Protein AF-A0A3C0MD23-F1 (afdb_monomer)

pLDDT: mean 93.16, std 5.14, range [64.25, 98.5]

Foldseek 3Di:
DDCQLVVVVVVDDQQFFAFAQLCLAAPPEEADDQPDDCPPGHLHRVPCQLQVQDPQNDDRVVPDDSSDPRPCSSQVSVQVVCVVNVHDGPSGDRGGPVQSVCVNVVHHRDRDPDDPVVVVVVVVVVVVVVVVVVVVD

Sequence (137 aa):
MCPWPRIQAALIDEQTLQVTYRLDRGEPRGPHKKGQPWDGRGHCIDCNQCVAACPMGIDIRDGSQLECINCALCIDACDDVMTKVGLPKGLIAYDHDLNIARRKAGQKPQVQFIRTRTVLYAGVIALVSALMLFGLG

Structure (mmCIF, N/CA/C/O backbone):
data_AF-A0A3C0MD23-F1
#
_entry.id   AF-A0A3C0MD23-F1
#
loop_
_atom_site.group_PDB
_atom_site.id
_atom_site.type_symbol
_atom_site.label_atom_id
_atom_site.label_alt_id
_atom_site.label_comp_id
_atom_site.label_asym_id
_atom_site.label_entity_id
_atom_site.label_seq_id
_atom_site.pdbx_PDB_ins_code
_atom_site.Cartn_x
_atom_site.Cartn_y
_atom_site.Cartn_z
_atom_site.occupancy
_atom_site.B_iso_or_equiv
_atom_site.auth_seq_id
_atom_site.auth_comp_id
_atom_site.auth_asym_id
_atom_site.auth_atom_id
_atom_site.pdbx_PDB_model_num
ATOM 1 N N . MET A 1 1 ? -11.039 -13.092 -21.304 1.00 64.25 1 MET A N 1
ATOM 2 C CA . MET A 1 1 ? -10.174 -12.785 -20.142 1.00 64.25 1 MET A CA 1
ATOM 3 C C . MET A 1 1 ? -9.237 -11.656 -20.544 1.00 64.25 1 MET A C 1
ATOM 5 O O . MET A 1 1 ? -8.547 -11.811 -21.543 1.00 64.25 1 MET A O 1
ATOM 9 N N . CYS A 1 2 ? -9.269 -10.515 -19.850 1.00 78.69 2 CYS A N 1
ATOM 10 C CA . CYS A 1 2 ? -8.353 -9.402 -20.122 1.00 78.69 2 CYS A CA 1
ATOM 11 C C . CYS A 1 2 ? -6.906 -9.848 -19.817 1.00 78.69 2 CYS A C 1
ATOM 13 O O . CYS A 1 2 ? -6.692 -10.433 -18.756 1.00 78.69 2 CYS A O 1
ATOM 15 N N . PRO A 1 3 ? -5.919 -9.627 -20.705 1.00 86.75 3 PRO A N 1
ATOM 16 C CA . PRO A 1 3 ? -4.534 -10.047 -20.465 1.00 86.75 3 PRO A CA 1
ATOM 17 C C . PRO A 1 3 ? -3.801 -9.149 -19.457 1.00 86.75 3 PRO A C 1
ATOM 19 O O . PRO A 1 3 ? -2.756 -9.544 -18.941 1.00 86.75 3 PRO A O 1
ATOM 22 N N . TRP A 1 4 ? -4.353 -7.966 -19.163 1.00 85.56 4 TRP A N 1
ATOM 23 C CA . TRP A 1 4 ? -3.727 -6.934 -18.339 1.00 85.56 4 TRP A CA 1
ATOM 24 C C . TRP A 1 4 ? -3.211 -7.424 -16.975 1.00 85.56 4 TRP A C 1
ATOM 26 O O . TRP A 1 4 ? -2.030 -7.205 -16.711 1.00 85.56 4 TRP A O 1
ATOM 36 N N . PRO A 1 5 ? -3.992 -8.162 -16.155 1.00 84.94 5 PRO A N 1
ATOM 37 C CA . PRO A 1 5 ? -3.527 -8.657 -14.855 1.00 84.94 5 PRO A CA 1
ATOM 38 C C . PRO A 1 5 ? -2.216 -9.452 -14.924 1.00 84.94 5 PRO A C 1
ATOM 40 O O . PRO A 1 5 ? -1.356 -9.339 -14.055 1.00 84.94 5 PRO A O 1
ATOM 43 N N . ARG A 1 6 ? -2.026 -10.234 -15.994 1.00 88.56 6 ARG A N 1
ATOM 44 C CA . ARG A 1 6 ? -0.820 -11.053 -16.186 1.00 88.56 6 ARG A CA 1
ATOM 45 C C . ARG A 1 6 ? 0.382 -10.220 -16.607 1.00 88.56 6 ARG A C 1
ATOM 47 O O . ARG A 1 6 ? 1.487 -10.467 -16.140 1.00 88.56 6 ARG A O 1
ATOM 54 N N . ILE A 1 7 ? 0.164 -9.241 -17.482 1.00 88.50 7 ILE A N 1
ATOM 55 C CA . ILE A 1 7 ? 1.219 -8.313 -17.904 1.00 88.50 7 ILE A CA 1
ATOM 56 C C . ILE A 1 7 ? 1.670 -7.486 -16.700 1.00 88.50 7 ILE A C 1
ATOM 58 O O . ILE A 1 7 ? 2.865 -7.381 -16.446 1.00 88.50 7 ILE A O 1
ATOM 62 N N . GLN A 1 8 ? 0.722 -6.969 -15.918 1.00 86.19 8 GLN A N 1
ATOM 63 C CA . GLN A 1 8 ? 1.014 -6.239 -14.692 1.00 86.19 8 GLN A CA 1
ATOM 64 C C . GLN A 1 8 ? 1.825 -7.098 -13.713 1.00 86.19 8 GLN A C 1
ATOM 66 O O . GLN A 1 8 ? 2.864 -6.644 -13.243 1.00 86.19 8 GLN A O 1
ATOM 71 N N . ALA A 1 9 ? 1.419 -8.349 -13.475 1.00 86.38 9 ALA A N 1
ATOM 72 C CA . ALA A 1 9 ? 2.152 -9.278 -12.615 1.00 86.38 9 ALA A CA 1
ATOM 73 C C . ALA A 1 9 ? 3.598 -9.539 -13.078 1.00 86.38 9 ALA A C 1
ATOM 75 O O . ALA A 1 9 ? 4.485 -9.707 -12.249 1.00 86.38 9 ALA A O 1
ATOM 76 N N . ALA A 1 10 ? 3.858 -9.535 -14.388 1.00 88.50 10 ALA A N 1
ATOM 77 C CA . ALA A 1 10 ? 5.208 -9.706 -14.930 1.00 88.50 10 ALA A CA 1
ATOM 78 C C . ALA A 1 10 ? 6.100 -8.456 -14.770 1.00 88.50 10 ALA A C 1
ATOM 80 O O . ALA A 1 10 ? 7.329 -8.569 -14.793 1.00 88.50 10 ALA A O 1
ATOM 81 N N . LEU A 1 11 ? 5.497 -7.270 -14.632 1.00 86.25 11 LEU A N 1
ATOM 82 C CA . LEU A 1 11 ? 6.199 -5.988 -14.492 1.00 86.25 11 LEU A CA 1
ATOM 83 C C . LEU A 1 11 ? 6.471 -5.600 -13.032 1.00 86.25 11 LEU A C 1
ATOM 85 O O . LEU A 1 11 ? 7.327 -4.751 -12.779 1.00 86.25 11 LEU A O 1
ATOM 89 N N . ILE A 1 12 ? 5.758 -6.198 -12.078 1.00 87.12 12 ILE A N 1
ATOM 90 C CA . ILE A 1 12 ? 5.938 -5.955 -10.645 1.00 87.12 12 ILE A CA 1
ATOM 91 C C . ILE A 1 12 ? 6.921 -6.954 -10.023 1.00 87.12 12 ILE A C 1
ATOM 93 O O . ILE A 1 12 ? 7.047 -8.095 -10.461 1.00 87.12 12 ILE A O 1
ATOM 97 N N . ASP A 1 13 ? 7.623 -6.520 -8.979 1.00 86.50 13 ASP A N 1
ATOM 98 C CA . ASP A 1 13 ? 8.427 -7.380 -8.113 1.00 86.50 13 ASP A CA 1
ATOM 99 C C . ASP A 1 13 ? 8.139 -7.082 -6.631 1.00 86.50 13 ASP A C 1
ATOM 101 O O . ASP A 1 13 ? 7.373 -6.174 -6.305 1.00 86.50 13 ASP A O 1
ATOM 105 N N . GLU A 1 14 ? 8.755 -7.846 -5.726 1.00 85.06 14 GLU A N 1
ATOM 106 C CA . GLU A 1 14 ? 8.564 -7.764 -4.263 1.00 85.06 14 GLU A CA 1
ATOM 107 C C . GLU A 1 14 ? 8.984 -6.418 -3.638 1.00 85.06 14 GLU A C 1
ATOM 109 O O . GLU A 1 14 ? 8.753 -6.163 -2.453 1.00 85.06 14 GLU A O 1
ATOM 114 N N . GLN A 1 15 ? 9.653 -5.568 -4.416 1.00 86.88 15 GLN A N 1
ATOM 115 C CA . GLN A 1 15 ? 10.120 -4.241 -4.028 1.00 86.88 15 GLN A CA 1
ATOM 116 C C . GLN A 1 15 ? 9.366 -3.128 -4.774 1.00 86.88 15 GLN A C 1
ATOM 118 O O . GLN A 1 15 ? 9.581 -1.945 -4.494 1.00 86.88 15 GLN A O 1
ATOM 123 N N . THR A 1 16 ? 8.508 -3.464 -5.741 1.00 89.75 16 THR A N 1
ATOM 124 C CA . THR A 1 16 ? 7.631 -2.499 -6.403 1.00 89.75 16 THR A CA 1
ATOM 125 C C . THR A 1 16 ? 6.596 -2.004 -5.404 1.00 89.75 16 THR A C 1
ATOM 127 O O . THR A 1 16 ? 5.862 -2.798 -4.824 1.00 89.75 16 THR A O 1
ATOM 130 N N . LEU A 1 17 ? 6.515 -0.683 -5.231 1.00 92.25 17 LEU A N 1
ATOM 131 C CA . LEU A 1 17 ? 5.474 -0.062 -4.418 1.00 92.25 17 LEU A CA 1
ATOM 132 C C . LEU A 1 17 ? 4.109 -0.309 -5.063 1.00 92.25 17 LEU A C 1
ATOM 134 O O . LEU A 1 17 ? 3.848 0.146 -6.176 1.00 92.25 17 LEU A O 1
ATOM 138 N N . GLN A 1 18 ? 3.250 -1.021 -4.348 1.00 93.69 18 GLN A N 1
ATOM 139 C CA . GLN A 1 18 ? 1.888 -1.351 -4.743 1.00 93.69 18 GLN A CA 1
ATOM 140 C C . GLN A 1 18 ? 0.927 -0.897 -3.651 1.00 93.69 18 GLN A C 1
ATOM 142 O O . GLN A 1 18 ? 1.305 -0.736 -2.487 1.00 93.69 18 GLN A O 1
ATOM 147 N N . VAL A 1 19 ? -0.333 -0.687 -4.015 1.00 96.25 19 VAL A N 1
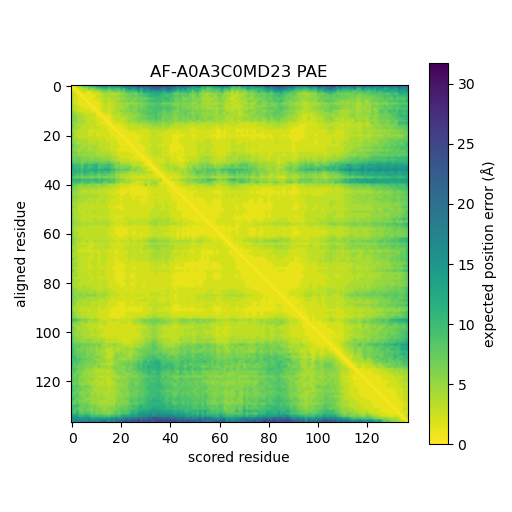ATOM 148 C CA . VAL A 1 19 ? -1.382 -0.425 -3.031 1.00 96.25 19 VAL A CA 1
ATOM 149 C C . VAL A 1 19 ? -1.512 -1.659 -2.143 1.00 96.25 19 VAL A C 1
ATOM 151 O O . VAL A 1 19 ? -1.888 -2.726 -2.615 1.00 96.25 19 VAL A O 1
ATOM 154 N N . THR A 1 20 ? -1.174 -1.510 -0.865 1.00 95.88 20 THR A N 1
ATOM 155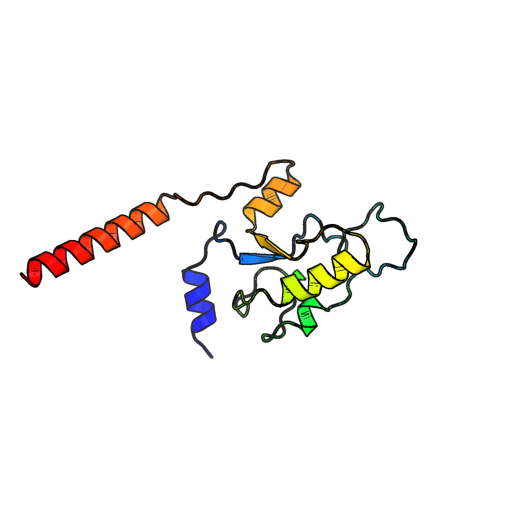 C CA . THR A 1 20 ? -0.960 -2.635 0.047 1.00 95.88 20 THR A CA 1
ATOM 156 C C . THR A 1 20 ? -1.612 -2.369 1.399 1.00 95.88 20 THR A C 1
ATOM 158 O O . THR A 1 20 ? -1.425 -1.308 2.001 1.00 95.88 20 THR A O 1
ATOM 161 N N . TYR A 1 21 ? -2.357 -3.350 1.911 1.00 97.19 21 TYR A N 1
ATOM 162 C CA . TYR A 1 21 ? -2.848 -3.350 3.287 1.00 97.19 21 TYR A CA 1
ATOM 163 C C . TYR A 1 21 ? -1.734 -3.753 4.262 1.00 97.19 21 TYR A C 1
ATOM 165 O O . TYR A 1 21 ? -1.108 -4.805 4.136 1.00 97.19 21 TYR A O 1
ATOM 173 N N . ARG A 1 22 ? -1.480 -2.917 5.271 1.00 96.62 22 ARG A N 1
ATOM 174 C CA . ARG A 1 22 ? -0.411 -3.131 6.254 1.00 96.62 22 ARG A CA 1
ATOM 175 C C . ARG A 1 22 ? -0.844 -4.139 7.312 1.00 96.62 22 ARG A C 1
ATOM 177 O O . ARG A 1 22 ? -1.274 -3.762 8.403 1.00 96.62 22 ARG A O 1
ATOM 184 N N . LEU A 1 23 ? -0.677 -5.419 6.993 1.00 95.50 23 LEU A N 1
ATOM 185 C CA . LEU A 1 23 ? -0.982 -6.552 7.875 1.00 95.50 23 LEU A CA 1
ATOM 186 C C . LEU A 1 23 ? -0.295 -6.453 9.246 1.00 95.50 23 LEU A C 1
ATOM 188 O O . LEU A 1 23 ? -0.840 -6.907 10.242 1.00 95.50 23 LEU A O 1
ATOM 192 N N . ASP A 1 24 ? 0.889 -5.845 9.319 1.00 94.75 24 ASP A N 1
ATOM 193 C CA . ASP A 1 24 ? 1.631 -5.647 10.570 1.00 94.75 24 ASP A CA 1
ATOM 194 C C . ASP A 1 24 ? 1.005 -4.614 11.522 1.00 94.75 24 ASP A C 1
ATOM 196 O O . ASP A 1 24 ? 1.361 -4.575 12.694 1.00 94.75 24 ASP A O 1
ATOM 200 N N . ARG A 1 25 ? 0.080 -3.783 11.026 1.00 95.44 25 ARG A N 1
ATOM 201 C CA . ARG A 1 25 ? -0.638 -2.763 11.806 1.00 95.44 25 ARG A CA 1
ATOM 202 C C . ARG A 1 25 ? -2.136 -3.040 11.903 1.00 95.44 25 ARG A C 1
ATOM 204 O O . ARG A 1 25 ? -2.782 -2.645 12.869 1.00 95.44 25 ARG A O 1
ATOM 211 N N . GLY A 1 26 ? -2.710 -3.635 10.864 1.00 96.25 26 GLY A N 1
ATOM 212 C CA . GLY A 1 26 ? -4.147 -3.838 10.741 1.00 96.25 26 GLY A CA 1
ATOM 213 C C . GLY A 1 26 ? -4.682 -5.053 11.484 1.00 96.25 26 GLY A C 1
ATOM 214 O O . GLY A 1 26 ? -5.852 -5.033 11.857 1.00 96.25 26 GLY A O 1
ATOM 215 N N . GLU A 1 27 ? -3.843 -6.058 11.742 1.00 96.19 27 GLU A N 1
ATOM 216 C CA . GLU A 1 27 ? -4.258 -7.342 12.314 1.00 96.19 27 GLU A CA 1
ATOM 217 C C . GLU A 1 27 ? -3.850 -7.510 13.795 1.00 96.19 27 GLU A C 1
ATOM 219 O O . GLU A 1 27 ? -2.807 -6.989 14.194 1.00 96.19 27 GLU A O 1
ATOM 224 N N . PRO A 1 28 ? -4.636 -8.240 14.617 1.00 95.94 28 PRO A N 1
ATOM 225 C CA . PRO A 1 28 ? -5.921 -8.856 14.272 1.00 95.94 28 PRO A CA 1
ATOM 226 C C . PRO A 1 28 ? -7.027 -7.801 14.126 1.00 95.94 28 PRO A C 1
ATOM 228 O O . PRO A 1 28 ? -7.216 -6.955 15.008 1.00 95.94 28 PRO A O 1
ATOM 231 N N . ARG A 1 29 ? -7.740 -7.837 12.997 1.00 96.00 29 ARG A N 1
ATOM 232 C CA . ARG A 1 29 ? -8.839 -6.911 12.703 1.00 96.00 29 ARG A CA 1
ATOM 233 C C . ARG A 1 29 ? -10.130 -7.316 13.408 1.00 96.00 29 ARG A C 1
ATOM 235 O O . ARG A 1 29 ? -10.339 -8.479 13.740 1.00 96.00 29 ARG A O 1
ATOM 242 N N . GLY A 1 30 ? -11.030 -6.356 13.598 1.00 94.88 30 GLY A N 1
ATOM 243 C CA . GLY A 1 30 ? -12.375 -6.645 14.095 1.00 94.88 30 GLY A CA 1
ATOM 244 C C . GLY A 1 30 ? -13.200 -5.393 14.374 1.00 94.88 30 GLY A C 1
ATOM 245 O O . GLY A 1 30 ? -12.674 -4.286 14.294 1.00 94.88 30 GLY A O 1
ATOM 246 N N . PRO A 1 31 ? -14.478 -5.519 14.758 1.00 93.44 31 PRO A N 1
ATOM 247 C CA . PRO A 1 31 ? -15.326 -4.369 15.056 1.00 93.44 31 PRO A CA 1
ATOM 248 C C . PRO A 1 31 ? -14.737 -3.486 16.164 1.00 93.44 31 PRO A C 1
ATOM 250 O O . PRO A 1 31 ? -14.145 -3.982 17.125 1.00 93.44 31 PRO A O 1
ATOM 253 N N . HIS A 1 32 ? -14.896 -2.169 16.051 1.00 91.75 32 HIS A N 1
ATOM 254 C CA . HIS A 1 32 ? -14.475 -1.211 17.074 1.00 91.75 32 HIS A CA 1
ATOM 255 C C . HIS A 1 32 ? -15.633 -0.283 17.428 1.00 91.75 32 HIS A C 1
ATOM 257 O O . HIS A 1 32 ? -16.282 0.278 16.544 1.00 91.75 32 HIS A O 1
ATOM 263 N N . LYS A 1 33 ? -15.887 -0.113 18.727 1.00 89.31 33 LYS A N 1
ATOM 264 C CA . LYS A 1 33 ? -16.859 0.862 19.234 1.00 89.31 33 LYS A CA 1
ATOM 265 C C . LYS A 1 33 ? -16.126 2.038 19.860 1.00 89.31 33 LYS A C 1
ATOM 267 O O . LYS A 1 33 ? -15.124 1.855 20.544 1.00 89.31 33 LYS A O 1
ATOM 272 N N . LYS A 1 34 ? -16.678 3.239 19.676 1.00 88.25 34 LYS A N 1
ATOM 273 C CA . LYS A 1 34 ? -16.150 4.468 20.276 1.00 88.25 34 LYS A CA 1
ATOM 274 C C . LYS A 1 34 ? -15.968 4.284 21.789 1.00 88.25 34 LYS A C 1
ATOM 276 O O . LYS A 1 34 ? -16.910 3.897 22.475 1.00 88.25 34 LYS A O 1
ATOM 281 N N . GLY A 1 35 ? -14.764 4.567 22.283 1.00 85.69 35 GLY A N 1
ATOM 282 C CA . GLY A 1 35 ? -14.400 4.432 23.697 1.00 85.69 35 GLY A CA 1
ATOM 283 C C . GLY A 1 35 ? -13.781 3.085 24.084 1.00 85.69 35 GLY A C 1
ATOM 284 O O . GLY A 1 35 ? -13.326 2.951 25.215 1.00 85.69 35 GLY A O 1
ATOM 285 N N . GLN A 1 36 ? -13.722 2.102 23.180 1.00 89.00 36 GLN A N 1
ATOM 286 C CA . GLN A 1 36 ? -12.935 0.890 23.423 1.00 89.00 36 GLN A CA 1
ATOM 287 C C . GLN A 1 36 ? -11.431 1.185 23.296 1.00 89.00 36 GLN A C 1
ATOM 289 O O . GLN A 1 36 ? -11.043 1.958 22.418 1.00 89.00 36 GLN A O 1
ATOM 294 N N . PRO A 1 37 ? -10.574 0.571 24.130 1.00 90.44 37 PRO A N 1
ATOM 295 C CA . PRO A 1 37 ? -9.128 0.669 23.971 1.00 90.44 37 PRO A CA 1
ATOM 296 C C . PRO A 1 37 ? -8.648 -0.079 22.714 1.00 90.44 37 PRO A C 1
ATOM 298 O O . PRO A 1 37 ? -9.336 -0.957 22.184 1.00 90.44 37 PRO A O 1
ATOM 301 N N . TRP A 1 38 ? -7.447 0.269 22.248 1.00 92.06 38 TRP A N 1
ATOM 302 C CA . TRP A 1 38 ? -6.770 -0.380 21.115 1.00 92.06 38 TRP A CA 1
ATOM 303 C C . TRP A 1 38 ? -5.814 -1.504 21.544 1.00 92.06 38 TRP A C 1
ATOM 305 O O . TRP A 1 38 ? -5.084 -2.045 20.717 1.00 92.06 38 TRP A O 1
ATOM 315 N N . ASP A 1 39 ? -5.826 -1.877 22.822 1.00 90.88 39 ASP A N 1
ATOM 316 C CA . ASP A 1 39 ? -4.919 -2.882 23.368 1.00 90.88 39 ASP A CA 1
ATOM 317 C C . ASP A 1 39 ? -5.216 -4.279 22.806 1.00 90.88 39 ASP A C 1
ATOM 319 O O . ASP A 1 39 ? -6.365 -4.725 22.760 1.00 90.88 39 ASP A O 1
ATOM 323 N N . GLY A 1 40 ? -4.163 -4.977 22.372 1.00 89.31 40 GLY A N 1
ATOM 324 C CA . GLY A 1 40 ? -4.251 -6.359 21.889 1.00 89.31 40 GLY A CA 1
ATOM 325 C C . GLY A 1 40 ? -4.951 -6.541 20.537 1.00 89.31 40 GLY A C 1
ATOM 326 O O . GLY A 1 40 ? -5.327 -7.663 20.203 1.00 89.31 40 GLY A O 1
ATOM 327 N N . ARG A 1 41 ? -5.135 -5.470 19.753 1.00 94.00 41 ARG A N 1
ATOM 328 C CA . ARG A 1 41 ? -5.811 -5.518 18.448 1.00 94.00 41 ARG A CA 1
ATOM 329 C C . ARG A 1 41 ? -5.129 -4.660 17.391 1.00 94.00 41 ARG A C 1
ATOM 331 O O . ARG A 1 41 ? -4.425 -3.704 17.701 1.00 94.00 41 ARG A O 1
ATOM 338 N N . GLY A 1 42 ? -5.395 -4.983 16.131 1.00 95.88 42 GLY A N 1
ATOM 339 C CA . GLY A 1 42 ? -4.972 -4.172 15.002 1.00 95.88 42 GLY A CA 1
ATOM 340 C C . GLY A 1 42 ? -5.867 -2.951 14.780 1.00 95.88 42 GLY A C 1
ATOM 341 O O . GLY A 1 42 ? -6.969 -2.824 15.324 1.00 95.88 42 GLY A O 1
ATOM 342 N N . HIS A 1 43 ? -5.384 -2.040 13.939 1.00 97.06 43 HIS A N 1
ATOM 343 C CA . HIS A 1 43 ? -6.054 -0.779 13.609 1.00 97.06 43 HIS A CA 1
ATOM 344 C C . HIS A 1 43 ? -7.232 -0.942 12.634 1.00 97.06 43 HIS A C 1
ATOM 346 O O . HIS A 1 43 ? -8.031 -0.021 12.472 1.00 97.06 43 HIS A O 1
ATOM 352 N N . CYS A 1 44 ? -7.359 -2.088 11.959 1.00 97.62 44 CYS A N 1
ATOM 353 C CA . CYS A 1 44 ? -8.468 -2.326 11.044 1.00 97.62 44 CYS A CA 1
ATOM 354 C C . CYS A 1 44 ? -9.755 -2.630 11.819 1.00 97.62 44 CYS A C 1
ATOM 356 O O . CYS A 1 44 ? -9.822 -3.581 12.601 1.00 97.62 44 CYS A O 1
ATOM 358 N N . ILE A 1 45 ? -10.796 -1.835 11.565 1.00 97.00 45 ILE A N 1
ATOM 359 C CA . ILE A 1 45 ? -12.097 -1.968 12.239 1.00 97.00 45 ILE A CA 1
ATOM 360 C C . ILE A 1 45 ? -13.101 -2.865 11.499 1.00 97.00 45 ILE A C 1
ATOM 362 O O . ILE A 1 45 ? -14.283 -2.872 11.833 1.00 97.00 45 ILE A O 1
ATOM 366 N N . ASP A 1 46 ? -12.649 -3.552 10.447 1.00 97.12 46 ASP A N 1
ATOM 367 C CA . ASP A 1 46 ? -13.450 -4.480 9.639 1.00 97.12 46 ASP A CA 1
ATOM 368 C C . ASP A 1 46 ? -14.714 -3.868 8.985 1.00 97.12 46 ASP A C 1
ATOM 370 O O . ASP A 1 46 ? -15.735 -4.516 8.796 1.00 97.12 46 ASP A O 1
ATOM 374 N N . CYS A 1 47 ? -14.656 -2.583 8.614 1.00 96.88 47 CYS A N 1
ATOM 375 C CA . CYS A 1 47 ? -15.801 -1.833 8.069 1.00 96.88 47 CYS A CA 1
ATOM 376 C C . CYS A 1 47 ? -16.094 -2.049 6.569 1.00 96.88 47 CYS A C 1
ATOM 378 O O . CYS A 1 47 ? -17.065 -1.491 6.058 1.00 96.88 47 CYS A O 1
ATOM 380 N N . ASN A 1 48 ? -15.234 -2.777 5.848 1.00 97.62 48 ASN A N 1
ATOM 381 C CA . ASN A 1 48 ? -15.335 -3.054 4.405 1.00 97.62 48 ASN A CA 1
ATOM 382 C C . ASN A 1 48 ? -15.376 -1.826 3.468 1.00 97.62 48 ASN A C 1
ATOM 384 O O . ASN A 1 48 ? -15.642 -1.983 2.279 1.00 97.62 48 ASN A O 1
ATOM 388 N N . GLN A 1 49 ? -15.066 -0.612 3.943 1.00 98.06 49 GLN A N 1
ATOM 389 C CA . GLN A 1 49 ? -15.068 0.591 3.090 1.00 98.06 49 GLN A CA 1
ATOM 390 C C . GLN A 1 49 ? -14.047 0.508 1.944 1.00 98.06 49 GLN A C 1
ATOM 392 O O . GLN A 1 49 ? -14.327 0.952 0.835 1.00 98.06 49 GLN A O 1
ATOM 397 N N . CYS A 1 50 ? -12.894 -0.123 2.181 1.00 97.88 50 CYS A N 1
ATOM 398 C CA . CYS A 1 50 ? -11.897 -0.385 1.141 1.00 97.88 50 CYS A CA 1
ATOM 399 C C . CYS A 1 50 ? -12.420 -1.301 0.023 1.00 97.88 50 CYS A C 1
ATOM 401 O O . CYS A 1 50 ? -12.075 -1.086 -1.136 1.00 97.88 50 CYS A O 1
ATOM 403 N N . VAL A 1 51 ? -13.258 -2.285 0.364 1.00 98.06 51 VAL A N 1
ATOM 404 C CA . VAL A 1 51 ? -13.880 -3.215 -0.590 1.00 98.06 51 VAL A CA 1
ATOM 405 C C . VAL A 1 51 ? -14.971 -2.498 -1.380 1.00 98.06 51 VAL A C 1
ATOM 407 O O . VAL A 1 51 ? -14.994 -2.566 -2.603 1.00 98.06 51 VAL A O 1
ATOM 410 N N . ALA A 1 52 ? -15.831 -1.743 -0.691 1.00 98.12 52 ALA A N 1
ATOM 411 C CA . ALA A 1 52 ? -16.922 -0.994 -1.313 1.00 98.12 52 ALA A CA 1
ATOM 412 C C . ALA A 1 52 ? -16.429 0.072 -2.309 1.00 98.12 52 ALA A C 1
ATOM 414 O O . ALA A 1 52 ? -17.078 0.312 -3.323 1.00 98.12 52 ALA A O 1
ATOM 415 N N . ALA A 1 53 ? -15.280 0.697 -2.037 1.00 98.12 53 ALA A N 1
ATOM 416 C CA . ALA A 1 53 ? -14.668 1.677 -2.932 1.00 98.12 53 ALA A CA 1
ATOM 417 C C . ALA A 1 53 ? -13.895 1.045 -4.106 1.00 98.12 53 ALA A C 1
ATOM 419 O O . ALA A 1 53 ? -13.479 1.759 -5.019 1.00 98.12 53 ALA A O 1
ATOM 420 N N . CYS A 1 54 ? -13.648 -0.269 -4.089 1.00 97.94 54 CYS A N 1
ATOM 421 C CA . CYS A 1 54 ? -12.831 -0.921 -5.102 1.00 97.94 54 CYS A CA 1
ATOM 422 C C . CYS A 1 54 ? -13.633 -1.159 -6.395 1.00 97.94 54 CYS A C 1
ATOM 424 O O . CYS A 1 54 ? -14.568 -1.960 -6.385 1.00 97.94 54 CYS A O 1
ATOM 426 N N . PRO A 1 55 ? -13.232 -0.583 -7.547 1.00 96.81 55 PRO A N 1
ATOM 427 C CA . PRO A 1 55 ? -13.932 -0.809 -8.815 1.00 96.81 55 PRO A CA 1
ATOM 428 C C . PRO A 1 55 ? -13.791 -2.251 -9.327 1.00 96.81 55 PRO A C 1
ATOM 430 O O . PRO A 1 55 ? -14.559 -2.683 -10.180 1.00 96.81 55 PRO A O 1
ATOM 433 N N . MET A 1 56 ? -12.812 -2.993 -8.803 1.00 95.25 56 MET A N 1
ATOM 434 C CA . MET A 1 56 ? -12.542 -4.388 -9.157 1.00 95.25 56 MET A CA 1
ATOM 435 C C . MET A 1 56 ? -13.218 -5.381 -8.203 1.00 95.25 56 MET A C 1
ATOM 437 O O . MET A 1 56 ? -13.149 -6.581 -8.441 1.00 95.25 56 MET A O 1
ATOM 441 N N . GLY A 1 57 ? -13.848 -4.900 -7.122 1.00 94.88 57 GLY A N 1
ATOM 442 C CA . GLY A 1 57 ? -14.543 -5.743 -6.145 1.00 94.88 57 GLY A CA 1
ATOM 443 C C . GLY A 1 57 ? -13.638 -6.641 -5.295 1.00 94.88 57 GLY A C 1
ATOM 444 O O . GLY A 1 57 ? -14.140 -7.583 -4.688 1.00 94.88 57 GLY A O 1
ATOM 445 N N . ILE A 1 58 ? -12.327 -6.377 -5.248 1.00 96.75 58 ILE A N 1
ATOM 446 C CA . ILE A 1 58 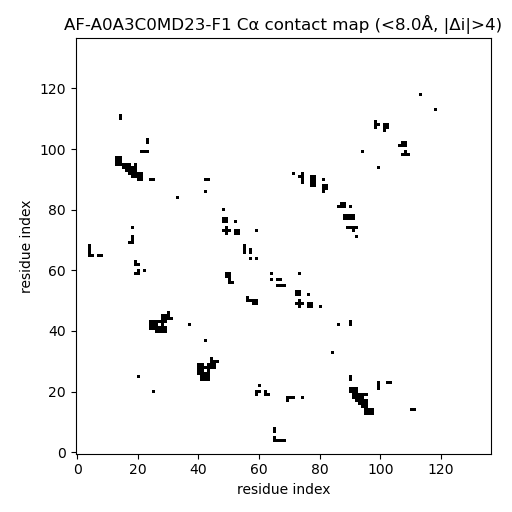? -11.388 -7.157 -4.432 1.00 96.75 58 ILE A CA 1
ATOM 447 C C . ILE A 1 58 ? -11.378 -6.714 -2.972 1.00 96.75 58 ILE A C 1
ATOM 449 O O . ILE A 1 58 ? -11.576 -5.538 -2.650 1.00 96.75 58 ILE A O 1
ATOM 453 N N . ASP A 1 59 ? -11.037 -7.650 -2.091 1.00 97.56 59 ASP A N 1
ATOM 454 C CA . ASP A 1 59 ? -10.679 -7.343 -0.715 1.00 97.56 59 ASP A CA 1
ATOM 455 C C . ASP A 1 59 ? -9.167 -7.189 -0.573 1.00 97.56 59 ASP A C 1
ATOM 457 O O . ASP A 1 59 ? -8.428 -8.160 -0.447 1.00 97.56 59 ASP A O 1
ATOM 461 N N . ILE A 1 60 ? -8.691 -5.945 -0.549 1.00 96.94 60 ILE A N 1
ATOM 462 C CA . ILE A 1 60 ? -7.261 -5.633 -0.416 1.00 96.94 60 ILE A CA 1
ATOM 463 C C . ILE A 1 60 ? -6.626 -6.160 0.884 1.00 96.94 60 ILE A C 1
ATOM 465 O O . ILE A 1 60 ? -5.401 -6.206 1.001 1.00 96.94 60 ILE A O 1
ATOM 469 N N . ARG A 1 61 ? -7.433 -6.558 1.877 1.00 96.50 61 ARG A N 1
ATOM 470 C CA . ARG A 1 61 ? -6.933 -7.143 3.125 1.00 96.50 61 ARG A CA 1
ATOM 471 C C . ARG A 1 61 ? -6.457 -8.587 2.958 1.00 96.50 61 ARG A C 1
ATOM 473 O O . ARG A 1 61 ? -5.711 -9.053 3.816 1.00 96.50 61 ARG A O 1
ATOM 480 N N . ASP A 1 62 ? -6.841 -9.254 1.871 1.00 95.94 62 ASP A N 1
ATOM 481 C CA . ASP A 1 62 ? -6.411 -10.620 1.536 1.00 95.94 62 ASP A CA 1
ATOM 482 C C . ASP A 1 62 ? -5.042 -10.651 0.831 1.00 95.94 62 ASP A C 1
ATOM 484 O O . ASP A 1 62 ? -4.536 -11.710 0.466 1.00 95.94 62 ASP A O 1
ATOM 488 N N . GLY A 1 63 ? -4.405 -9.485 0.683 1.00 92.25 63 GLY A N 1
ATOM 489 C CA . GLY A 1 63 ? -3.088 -9.332 0.078 1.00 92.25 63 GLY A CA 1
ATOM 490 C C . GLY A 1 63 ? -3.150 -8.962 -1.402 1.00 92.25 63 GLY A C 1
ATOM 491 O O . GLY A 1 63 ? -4.174 -8.495 -1.913 1.00 92.25 63 GLY A O 1
ATOM 492 N N . SER A 1 64 ? -2.011 -9.124 -2.080 1.00 89.75 64 SER A N 1
ATOM 493 C CA . SER A 1 64 ? -1.876 -8.779 -3.495 1.00 89.75 64 SER A CA 1
ATOM 494 C C . SER A 1 64 ? -2.715 -9.712 -4.369 1.00 89.75 64 SER A C 1
ATOM 496 O O . SER A 1 64 ? -2.643 -10.935 -4.256 1.00 89.75 64 SER A O 1
ATOM 498 N N . GLN A 1 65 ? -3.519 -9.113 -5.244 1.00 92.38 65 GLN A N 1
ATOM 499 C CA . GLN A 1 65 ? -4.456 -9.785 -6.141 1.00 92.38 65 GLN A CA 1
ATOM 500 C C . GLN A 1 65 ? -4.243 -9.271 -7.561 1.00 92.38 65 GLN A C 1
ATOM 502 O O . GLN A 1 65 ? -3.995 -8.080 -7.769 1.00 92.38 65 GLN A O 1
ATOM 507 N N . LEU A 1 66 ? -4.352 -10.164 -8.545 1.00 90.44 66 LEU A N 1
ATOM 508 C CA . LEU A 1 66 ? -4.063 -9.868 -9.952 1.00 90.44 66 LEU A CA 1
ATOM 509 C C . LEU A 1 66 ? -5.010 -8.806 -10.530 1.00 90.44 66 LEU A C 1
ATOM 511 O O . LEU A 1 66 ? -4.650 -8.055 -11.431 1.00 90.44 66 LEU A O 1
ATOM 515 N N . GLU A 1 67 ? -6.221 -8.731 -9.997 1.00 91.75 67 GLU A N 1
ATOM 516 C CA . GLU A 1 67 ? -7.268 -7.799 -10.381 1.00 91.75 67 GLU A CA 1
ATOM 517 C C . GLU A 1 67 ? -6.974 -6.369 -9.910 1.00 91.75 67 GLU A C 1
ATOM 519 O O . GLU A 1 67 ? -7.548 -5.427 -10.452 1.00 91.75 67 GLU A O 1
ATOM 524 N N . CYS A 1 68 ? -6.092 -6.174 -8.921 1.00 93.25 68 CYS A N 1
ATOM 525 C CA . CYS A 1 68 ? -5.769 -4.849 -8.405 1.00 93.25 68 CYS A CA 1
ATOM 526 C C . CYS A 1 68 ? -5.091 -3.992 -9.480 1.00 93.25 68 CYS A C 1
ATOM 528 O O . CYS A 1 68 ? -3.957 -4.245 -9.877 1.00 93.25 68 CYS A O 1
ATOM 530 N N . ILE A 1 69 ? -5.742 -2.902 -9.883 1.00 93.88 69 ILE A N 1
ATOM 531 C CA . ILE A 1 69 ? -5.204 -1.941 -10.859 1.00 93.88 69 ILE A CA 1
ATOM 532 C C . ILE A 1 69 ? -4.408 -0.792 -10.217 1.00 93.88 69 ILE A C 1
ATOM 534 O O . ILE A 1 69 ? -4.117 0.196 -10.881 1.00 93.88 69 ILE A O 1
ATOM 538 N N . ASN A 1 70 ? -4.090 -0.882 -8.919 1.00 93.62 70 ASN A N 1
ATOM 539 C CA . ASN A 1 70 ? -3.350 0.145 -8.171 1.00 93.62 70 ASN A CA 1
ATOM 540 C C . ASN A 1 70 ? -3.950 1.572 -8.262 1.00 93.62 70 ASN A C 1
ATOM 542 O O . ASN A 1 70 ? -3.223 2.557 -8.265 1.00 93.62 70 ASN A O 1
ATOM 546 N N . CYS A 1 71 ? -5.283 1.705 -8.297 1.00 95.88 71 CYS A N 1
ATOM 547 C CA . CYS A 1 71 ? -5.965 3.009 -8.399 1.00 95.88 71 CYS A CA 1
ATOM 548 C C . CYS A 1 71 ? -6.015 3.829 -7.095 1.00 95.88 71 CYS A C 1
ATOM 550 O O . CYS A 1 71 ? -6.461 4.969 -7.117 1.00 95.88 71 CYS A O 1
ATOM 552 N N . ALA A 1 72 ? -5.610 3.244 -5.964 1.00 97.25 72 ALA A N 1
ATOM 553 C CA . ALA A 1 72 ? -5.576 3.870 -4.637 1.00 97.25 72 ALA A CA 1
ATOM 554 C C . ALA A 1 72 ? -6.915 4.339 -4.024 1.00 97.25 72 ALA A C 1
ATOM 556 O O . ALA A 1 72 ? -6.899 4.798 -2.889 1.00 97.25 72 ALA A O 1
ATOM 557 N N . LEU A 1 73 ? -8.078 4.122 -4.650 1.00 98.19 73 LEU A N 1
ATOM 558 C CA . LEU A 1 73 ? -9.383 4.499 -4.065 1.00 98.19 73 LEU A CA 1
ATOM 559 C C . LEU A 1 73 ? -9.632 3.899 -2.668 1.00 98.19 73 LEU A C 1
ATOM 561 O O . LEU A 1 73 ? -10.236 4.522 -1.796 1.00 98.19 73 LEU A O 1
ATOM 565 N N . CYS A 1 74 ? -9.128 2.688 -2.422 1.00 98.12 74 CYS A N 1
ATOM 566 C CA . CYS A 1 74 ? -9.214 2.054 -1.111 1.00 98.12 74 CYS A CA 1
ATOM 567 C C . CYS A 1 74 ? -8.330 2.723 -0.042 1.00 98.12 74 CYS A C 1
ATOM 569 O O . CYS A 1 74 ? -8.624 2.564 1.142 1.00 98.12 74 CYS A O 1
ATOM 571 N N . ILE A 1 75 ? -7.266 3.444 -0.429 1.00 98.44 75 ILE A N 1
ATOM 572 C CA . ILE A 1 75 ? -6.428 4.228 0.494 1.00 98.44 75 ILE A CA 1
ATOM 573 C C . ILE A 1 75 ? -7.265 5.370 1.060 1.00 98.44 75 ILE A C 1
ATOM 575 O O . ILE A 1 75 ? -7.426 5.445 2.275 1.00 98.44 75 ILE A O 1
ATOM 579 N N . ASP A 1 76 ? -7.868 6.180 0.189 1.00 98.06 76 ASP A N 1
ATOM 580 C CA . ASP A 1 76 ? -8.669 7.339 0.593 1.00 98.06 76 ASP A CA 1
ATOM 581 C C . ASP A 1 76 ? -9.851 6.918 1.477 1.00 98.06 76 ASP A C 1
ATOM 583 O O . ASP A 1 76 ? -10.022 7.420 2.590 1.00 98.06 76 ASP A O 1
ATOM 587 N N . ALA A 1 77 ? -10.603 5.899 1.042 1.00 98.38 77 ALA A N 1
ATOM 588 C CA . ALA A 1 77 ? -11.732 5.367 1.805 1.00 98.38 77 ALA A CA 1
ATOM 589 C C . ALA A 1 77 ? -11.317 4.841 3.192 1.00 98.38 77 ALA A C 1
ATOM 591 O O . ALA A 1 77 ? -12.058 4.974 4.169 1.00 98.38 77 ALA A O 1
ATOM 592 N N . CYS A 1 78 ? -10.134 4.232 3.302 1.00 98.38 78 CYS A N 1
ATOM 593 C CA . CYS A 1 78 ? -9.626 3.735 4.576 1.00 98.38 78 CYS A CA 1
ATOM 594 C C . CYS A 1 78 ? -9.106 4.865 5.470 1.00 98.38 78 CYS A C 1
ATOM 596 O O . CYS A 1 78 ? -9.369 4.856 6.672 1.00 98.38 78 CYS A O 1
ATOM 598 N N . ASP A 1 79 ? -8.425 5.858 4.905 1.00 98.50 79 ASP A N 1
ATOM 599 C CA . ASP A 1 79 ? -7.897 7.004 5.643 1.00 98.50 79 ASP A CA 1
ATOM 600 C C . ASP A 1 79 ? -9.004 7.877 6.239 1.00 98.50 79 ASP A C 1
ATOM 602 O O . ASP A 1 79 ? -8.858 8.375 7.363 1.00 98.50 79 ASP A O 1
ATOM 606 N N . ASP A 1 80 ? -10.138 7.999 5.551 1.00 98.38 80 ASP A N 1
ATOM 607 C CA . ASP A 1 80 ? -11.340 8.639 6.086 1.00 98.38 80 ASP A CA 1
ATOM 608 C C . ASP A 1 80 ? -11.863 7.913 7.331 1.00 98.38 80 ASP A C 1
ATOM 610 O O . ASP A 1 80 ? -12.233 8.544 8.325 1.00 98.38 80 ASP A O 1
ATOM 614 N N . VAL A 1 81 ? -11.863 6.577 7.315 1.00 97.62 81 VAL A N 1
ATOM 615 C C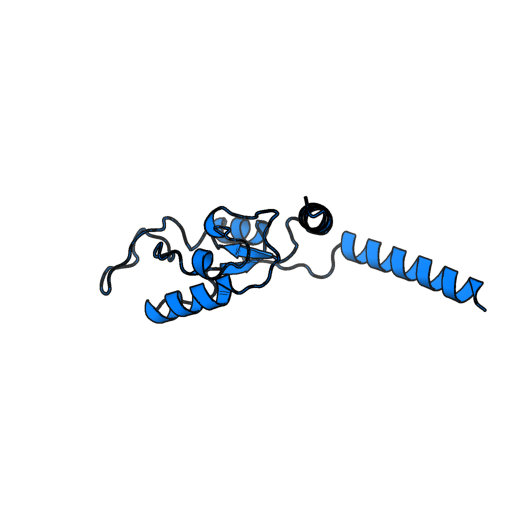A . VAL A 1 81 ? -12.237 5.763 8.480 1.00 97.62 81 VAL A CA 1
ATOM 616 C C . VAL A 1 81 ? -11.212 5.912 9.602 1.00 97.62 81 VAL A C 1
ATOM 618 O O . VAL A 1 81 ? -11.611 6.140 10.743 1.00 97.62 81 VAL A O 1
ATOM 621 N N . MET A 1 82 ? -9.911 5.833 9.298 1.00 97.50 82 MET A N 1
ATOM 622 C CA . MET A 1 82 ? -8.834 5.992 10.288 1.00 97.50 82 MET A CA 1
ATOM 623 C C . MET A 1 82 ? -8.931 7.338 11.002 1.00 97.50 82 MET A C 1
ATOM 625 O O . MET A 1 82 ? -8.876 7.394 12.229 1.00 97.50 82 MET A O 1
ATOM 629 N N . THR A 1 83 ? -9.184 8.405 10.245 1.00 97.31 83 THR A N 1
ATOM 630 C CA . THR A 1 83 ? -9.376 9.750 10.794 1.00 97.31 83 THR A CA 1
ATOM 631 C C . THR A 1 83 ? -10.598 9.803 11.719 1.00 97.31 83 THR A C 1
ATOM 633 O O . THR A 1 83 ? -10.507 10.341 12.821 1.00 97.31 83 THR A O 1
ATOM 636 N N . LYS A 1 84 ? -11.727 9.188 11.332 1.00 95.38 84 LYS A N 1
ATOM 637 C CA . LYS A 1 84 ? -12.957 9.144 12.150 1.00 95.38 84 LYS A CA 1
ATOM 638 C C . LYS A 1 84 ? -12.788 8.390 13.472 1.00 95.38 84 LYS A C 1
ATOM 640 O O . LYS A 1 84 ? -13.428 8.757 14.455 1.00 95.38 84 LYS A O 1
ATOM 645 N N . VAL A 1 85 ? -11.951 7.351 13.506 1.00 94.44 85 VAL A N 1
ATOM 646 C CA . VAL A 1 85 ? -11.661 6.586 14.735 1.00 94.44 85 VAL A CA 1
ATOM 647 C C . VAL A 1 85 ? -10.462 7.126 15.523 1.00 94.44 85 VAL A C 1
ATOM 649 O O . VAL A 1 85 ? -10.107 6.558 16.552 1.00 94.44 85 VAL A O 1
ATOM 652 N N . GLY A 1 86 ? -9.852 8.227 15.071 1.00 94.06 86 GLY A N 1
ATOM 653 C CA . GLY A 1 86 ? -8.742 8.884 15.761 1.00 94.06 86 GLY A CA 1
ATOM 654 C C . GLY A 1 86 ? -7.398 8.163 15.631 1.00 94.06 86 GLY A C 1
ATOM 655 O O . GLY A 1 86 ? -6.546 8.313 16.504 1.00 94.06 86 GLY A O 1
ATOM 656 N N . LEU A 1 87 ? -7.197 7.377 14.569 1.00 95.44 87 LEU A N 1
ATOM 657 C CA . LEU A 1 87 ? -5.946 6.670 14.294 1.00 95.44 87 LEU A CA 1
ATOM 658 C C . LEU A 1 87 ? -5.143 7.315 13.152 1.00 95.44 87 LEU A C 1
ATOM 660 O O . LEU A 1 87 ? -5.712 7.964 12.271 1.00 95.44 87 LEU A O 1
ATOM 664 N N . PRO A 1 88 ? -3.813 7.096 13.100 1.00 96.25 88 PRO A N 1
ATOM 665 C CA . PRO A 1 88 ? -2.996 7.579 11.995 1.00 96.25 88 PRO A CA 1
ATOM 666 C C . PRO A 1 88 ? -3.384 6.930 10.659 1.00 96.25 88 PRO A C 1
ATOM 668 O O . PRO A 1 88 ? -3.582 5.710 10.582 1.00 96.25 88 PRO A O 1
ATOM 671 N N . LYS A 1 89 ? -3.375 7.738 9.597 1.00 98.12 89 LYS A N 1
ATOM 672 C CA . LYS A 1 89 ? -3.563 7.337 8.193 1.00 98.12 89 LYS A CA 1
ATOM 673 C C . LYS A 1 89 ?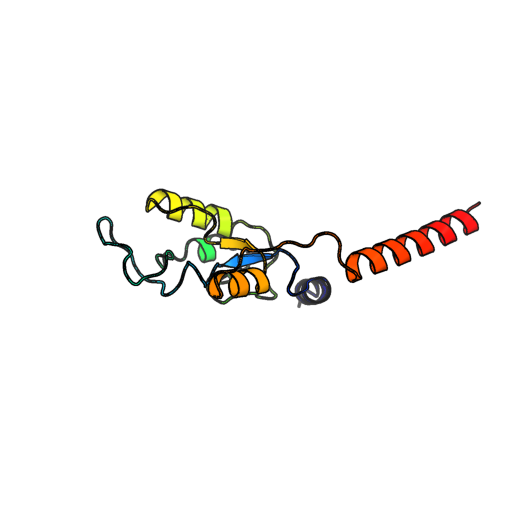 -2.549 6.295 7.701 1.00 98.12 89 LYS A C 1
ATOM 675 O O . LYS A 1 89 ? -1.612 5.918 8.413 1.00 98.12 89 LYS A O 1
ATOM 680 N N . GLY A 1 90 ? -2.756 5.809 6.481 1.00 96.75 90 GLY A N 1
ATOM 681 C CA . GLY A 1 90 ? -1.883 4.873 5.789 1.00 96.75 90 GLY A CA 1
ATOM 682 C C . GLY A 1 90 ? -1.983 3.474 6.372 1.00 96.75 90 GLY A C 1
ATOM 683 O O . GLY A 1 90 ? -0.961 2.891 6.728 1.00 96.75 90 GLY A O 1
ATOM 684 N N . LEU A 1 91 ? -3.207 2.966 6.582 1.00 97.56 91 LEU A N 1
ATOM 685 C CA . LEU A 1 91 ? -3.440 1.550 6.922 1.00 97.56 91 LEU A CA 1
ATOM 686 C C . LEU A 1 91 ? -3.394 0.694 5.661 1.00 97.56 91 LEU A C 1
ATOM 688 O O . LEU A 1 91 ? -2.805 -0.383 5.671 1.00 97.56 91 LEU A O 1
ATOM 692 N N . ILE A 1 92 ? -3.944 1.236 4.582 1.00 98.06 92 ILE A N 1
ATOM 693 C CA . ILE A 1 92 ? -3.621 0.861 3.214 1.00 98.06 92 ILE A CA 1
ATOM 694 C C . ILE A 1 92 ? -2.743 1.990 2.675 1.00 98.06 92 ILE A C 1
ATOM 696 O O . ILE A 1 92 ? -3.046 3.159 2.901 1.00 98.06 92 ILE A O 1
ATOM 700 N N . ALA A 1 93 ? -1.627 1.662 2.037 1.00 96.62 93 ALA A N 1
ATOM 701 C CA . ALA A 1 93 ? -0.687 2.645 1.506 1.00 96.62 93 ALA A CA 1
ATOM 702 C C . ALA A 1 93 ? 0.069 2.064 0.309 1.00 96.62 93 ALA A C 1
ATOM 704 O O . ALA A 1 93 ? 0.047 0.854 0.093 1.00 96.62 93 ALA A O 1
ATOM 705 N N . TYR A 1 94 ? 0.774 2.913 -0.441 1.00 95.44 94 TYR A N 1
ATOM 706 C CA . TYR A 1 94 ? 1.810 2.429 -1.349 1.00 95.44 94 TYR A CA 1
ATOM 707 C C . TYR A 1 94 ? 2.965 1.864 -0.530 1.00 95.44 94 TYR A C 1
ATOM 709 O O . TYR A 1 94 ? 3.694 2.604 0.132 1.00 95.44 94 TYR A O 1
ATOM 717 N N . ASP A 1 95 ? 3.104 0.548 -0.557 1.00 94.31 95 ASP A N 1
ATOM 718 C CA . ASP A 1 95 ? 4.166 -0.172 0.127 1.00 94.31 95 ASP A CA 1
ATOM 719 C C . ASP A 1 95 ? 4.470 -1.482 -0.610 1.00 94.31 95 ASP A C 1
ATOM 721 O O . ASP A 1 95 ? 3.916 -1.744 -1.674 1.00 94.31 95 ASP A O 1
ATOM 725 N N . HIS A 1 96 ? 5.371 -2.296 -0.074 1.00 90.94 96 HIS A N 1
ATOM 726 C CA . HIS A 1 96 ? 5.663 -3.621 -0.606 1.00 90.94 96 HIS A CA 1
ATOM 727 C C . HIS A 1 96 ? 5.902 -4.629 0.527 1.00 90.94 96 HIS A C 1
ATOM 729 O O . HIS A 1 96 ? 6.250 -4.257 1.654 1.00 90.94 96 HIS A O 1
ATOM 735 N N . ASP A 1 97 ? 5.759 -5.921 0.236 1.00 87.12 97 ASP A N 1
ATOM 736 C CA . ASP A 1 97 ? 5.754 -6.983 1.254 1.00 87.12 97 ASP A CA 1
ATOM 737 C C . ASP A 1 97 ? 7.038 -7.025 2.090 1.00 87.12 97 ASP A C 1
ATOM 739 O O . ASP A 1 97 ? 6.992 -7.190 3.313 1.00 87.12 97 ASP A O 1
ATOM 743 N N . LEU A 1 98 ? 8.196 -6.764 1.472 1.00 91.56 98 LEU A N 1
ATOM 744 C CA . LEU A 1 98 ? 9.465 -6.713 2.206 1.00 91.56 98 LEU A CA 1
ATOM 745 C C . LEU A 1 98 ? 9.488 -5.616 3.284 1.00 91.56 98 LEU A C 1
ATOM 747 O O . LEU A 1 98 ? 10.133 -5.792 4.314 1.00 91.56 98 LEU A O 1
ATOM 751 N N . ASN A 1 99 ? 8.791 -4.491 3.099 1.00 93.75 99 ASN A N 1
ATOM 752 C CA . ASN A 1 99 ? 8.710 -3.450 4.127 1.00 93.75 99 ASN A CA 1
ATOM 753 C C . ASN A 1 99 ? 7.771 -3.835 5.265 1.00 93.75 99 ASN A C 1
ATOM 755 O O . ASN A 1 99 ? 8.045 -3.482 6.412 1.00 93.75 99 ASN A O 1
ATOM 759 N N . ILE A 1 100 ? 6.707 -4.587 4.979 1.00 91.69 100 ILE A N 1
ATOM 760 C CA . ILE A 1 100 ? 5.859 -5.176 6.019 1.00 91.69 100 ILE A CA 1
ATOM 761 C C . ILE A 1 100 ? 6.687 -6.160 6.851 1.00 91.69 100 ILE A C 1
ATOM 763 O O . ILE A 1 100 ? 6.693 -6.070 8.078 1.00 91.69 100 ILE A O 1
ATOM 767 N N . ALA A 1 101 ? 7.440 -7.052 6.200 1.00 92.12 101 ALA A N 1
ATOM 768 C CA . ALA A 1 101 ? 8.328 -7.995 6.876 1.00 92.12 101 ALA A CA 1
ATOM 769 C C . ALA A 1 101 ? 9.397 -7.278 7.721 1.00 92.12 101 ALA A C 1
ATOM 771 O O . ALA A 1 101 ? 9.593 -7.619 8.888 1.00 92.12 101 ALA A O 1
ATOM 772 N N . ARG A 1 102 ? 10.027 -6.224 7.180 1.00 94.06 102 ARG A N 1
ATOM 773 C CA . ARG A 1 102 ? 10.972 -5.374 7.925 1.00 94.06 102 ARG A CA 1
ATOM 774 C C . ARG A 1 102 ? 10.331 -4.749 9.156 1.00 94.06 102 ARG A C 1
ATOM 776 O O . ARG A 1 102 ? 10.909 -4.839 10.235 1.00 94.06 102 ARG A O 1
ATOM 783 N N . ARG A 1 103 ? 9.137 -4.163 9.024 1.00 94.25 103 ARG A N 1
ATOM 784 C CA . ARG A 1 103 ? 8.431 -3.546 10.157 1.00 94.25 103 ARG A CA 1
ATOM 785 C C . ARG A 1 103 ? 8.067 -4.571 11.232 1.00 94.25 103 ARG A C 1
ATOM 787 O O . ARG A 1 103 ? 8.283 -4.287 12.406 1.00 94.25 103 ARG A O 1
ATOM 794 N N . LYS A 1 104 ? 7.644 -5.783 10.851 1.00 91.38 104 LYS A N 1
ATOM 795 C CA . LYS A 1 104 ? 7.446 -6.899 11.799 1.00 91.38 104 LYS A CA 1
ATOM 796 C C . LYS A 1 104 ? 8.732 -7.289 12.534 1.00 91.38 104 LYS A C 1
ATOM 798 O O . LYS A 1 104 ? 8.676 -7.630 13.708 1.00 91.38 104 LYS A O 1
ATOM 803 N N . ALA A 1 105 ? 9.882 -7.202 11.868 1.00 93.88 105 ALA A N 1
ATOM 804 C CA . ALA A 1 105 ? 11.194 -7.447 12.464 1.00 93.88 105 ALA A CA 1
ATOM 805 C C . ALA A 1 105 ? 11.774 -6.236 13.233 1.00 93.88 105 ALA A C 1
ATOM 807 O O . ALA A 1 105 ? 12.940 -6.265 13.621 1.00 93.88 105 ALA A O 1
ATOM 808 N N . GLY A 1 106 ? 11.011 -5.151 13.421 1.00 92.44 106 GLY A N 1
ATOM 809 C CA . GLY A 1 106 ? 11.483 -3.926 14.083 1.00 92.44 106 GLY A CA 1
ATOM 810 C C . GLY A 1 106 ? 12.477 -3.101 13.255 1.00 92.44 106 GLY A C 1
ATOM 811 O O . GLY A 1 106 ? 13.112 -2.180 13.768 1.00 92.44 106 GLY A O 1
ATOM 812 N N . GLN A 1 107 ? 12.629 -3.412 11.969 1.00 93.75 107 GLN A N 1
ATOM 813 C CA . GLN A 1 107 ? 13.513 -2.706 11.050 1.00 93.75 107 GLN A CA 1
ATOM 814 C C . GLN A 1 107 ? 12.780 -1.549 10.366 1.00 93.75 107 GLN A C 1
ATOM 816 O O . GLN A 1 107 ? 11.563 -1.568 10.163 1.00 93.75 107 GLN A O 1
ATOM 821 N N . LYS A 1 108 ? 13.540 -0.527 9.963 1.00 91.19 108 LYS A N 1
ATOM 822 C CA . LYS A 1 108 ? 12.990 0.600 9.203 1.00 91.19 108 LYS A CA 1
ATOM 823 C C . LYS A 1 108 ? 12.593 0.136 7.792 1.00 91.19 108 LYS A C 1
ATOM 825 O O . LYS A 1 108 ? 13.353 -0.620 7.180 1.00 91.19 108 LYS A O 1
ATOM 830 N N . PRO A 1 109 ? 11.446 0.590 7.252 1.00 90.44 109 PRO A N 1
ATOM 831 C CA . PRO A 1 109 ? 11.115 0.354 5.852 1.00 90.44 109 PRO A CA 1
ATOM 832 C C . PRO A 1 109 ? 12.174 1.008 4.957 1.00 90.44 109 PRO A C 1
ATOM 834 O O . PRO A 1 109 ? 12.737 2.050 5.300 1.00 90.44 109 PRO A O 1
ATOM 837 N N . GLN A 1 110 ? 12.461 0.384 3.820 1.00 89.25 110 GLN A N 1
ATOM 838 C CA . GLN A 1 110 ? 13.468 0.855 2.877 1.00 89.25 110 GLN A CA 1
ATOM 839 C C . GLN A 1 110 ? 12.935 0.749 1.458 1.00 89.25 110 GLN A C 1
ATOM 841 O O . GLN A 1 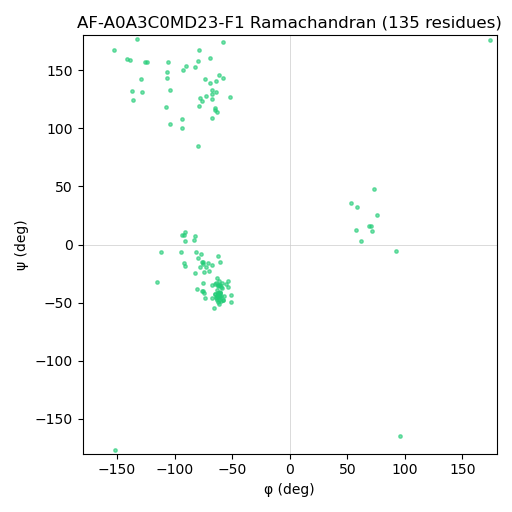110 ? 12.590 -0.338 1.001 1.00 89.25 110 GLN A O 1
ATOM 846 N N . VAL A 1 111 ? 12.955 1.876 0.752 1.00 87.69 111 VAL A N 1
ATOM 847 C CA . VAL A 1 111 ? 12.641 1.949 -0.673 1.00 87.69 111 VAL A CA 1
ATOM 848 C C . VAL A 1 111 ? 13.944 2.194 -1.424 1.00 87.69 111 VAL A C 1
ATOM 850 O O . VAL A 1 111 ? 14.617 3.199 -1.206 1.00 87.69 111 VAL A O 1
ATOM 853 N N . GLN A 1 112 ? 14.318 1.255 -2.290 1.00 85.31 112 GLN A N 1
ATOM 854 C CA . GLN A 1 112 ? 15.504 1.367 -3.138 1.00 85.31 112 GLN A CA 1
ATOM 855 C C . GLN A 1 112 ? 15.059 1.708 -4.561 1.00 85.31 112 GLN A C 1
ATOM 857 O O . GLN A 1 112 ? 14.550 0.852 -5.285 1.00 85.31 112 GLN A O 1
ATOM 862 N N . PHE A 1 113 ? 15.226 2.970 -4.960 1.00 82.50 113 PHE A N 1
ATOM 863 C CA . PHE A 1 113 ? 14.856 3.428 -6.305 1.00 82.50 113 PHE A CA 1
ATOM 864 C C . PHE A 1 113 ? 15.852 2.951 -7.370 1.00 82.50 113 PHE A C 1
ATOM 866 O O . PHE A 1 113 ? 15.455 2.498 -8.444 1.00 82.50 113 PHE A O 1
ATOM 873 N N . ILE A 1 114 ? 17.148 3.006 -7.057 1.00 88.12 114 ILE A N 1
ATOM 874 C CA . ILE A 1 114 ? 18.215 2.541 -7.944 1.00 88.12 114 ILE A CA 1
ATOM 875 C C . ILE A 1 114 ? 18.528 1.093 -7.585 1.00 88.12 114 ILE A C 1
ATOM 877 O O . ILE A 1 114 ? 19.101 0.808 -6.536 1.00 88.12 114 ILE A O 1
ATOM 881 N N . ARG A 1 115 ? 18.123 0.178 -8.463 1.00 86.81 115 ARG A N 1
ATOM 882 C CA . ARG A 1 115 ? 18.347 -1.264 -8.331 1.00 86.81 115 ARG A CA 1
ATOM 883 C C . ARG A 1 115 ? 19.064 -1.783 -9.562 1.00 86.81 115 ARG A C 1
ATOM 885 O O . ARG A 1 115 ? 18.939 -1.202 -10.639 1.00 86.81 115 ARG A O 1
ATOM 892 N N . THR A 1 116 ? 19.747 -2.916 -9.428 1.00 88.94 116 THR A N 1
ATOM 893 C CA . THR A 1 116 ? 20.438 -3.576 -10.546 1.00 88.94 116 THR A CA 1
ATOM 894 C C . THR A 1 116 ? 19.511 -3.762 -11.746 1.00 88.94 116 THR A C 1
ATOM 896 O O . THR A 1 116 ? 19.887 -3.442 -12.867 1.00 88.94 116 THR A O 1
ATOM 899 N N . ARG A 1 117 ? 18.262 -4.188 -11.510 1.00 87.50 117 ARG A N 1
ATOM 900 C CA . ARG A 1 117 ? 17.253 -4.358 -12.564 1.00 87.50 117 ARG A CA 1
ATOM 901 C C . ARG A 1 117 ? 16.908 -3.038 -13.264 1.00 87.50 117 ARG A C 1
ATOM 903 O O . ARG A 1 117 ? 16.878 -2.998 -14.488 1.00 87.50 117 ARG A O 1
ATOM 910 N N . THR A 1 118 ? 16.725 -1.955 -12.504 1.00 88.19 118 THR A N 1
ATOM 911 C CA . THR A 1 118 ? 16.479 -0.607 -13.045 1.00 88.19 118 THR A CA 1
ATOM 912 C C . THR A 1 118 ? 17.646 -0.133 -13.909 1.00 88.19 118 THR A C 1
ATOM 914 O O . THR A 1 118 ? 17.428 0.365 -15.009 1.00 88.19 118 THR A O 1
ATOM 917 N N . VAL A 1 119 ? 18.886 -0.325 -13.442 1.00 93.62 119 VAL A N 1
ATOM 918 C CA . VAL A 1 119 ? 20.102 0.054 -14.182 1.00 93.62 119 VAL A CA 1
ATOM 919 C C . VAL A 1 119 ? 20.237 -0.758 -15.471 1.00 93.62 119 VAL A C 1
ATOM 921 O O . VAL A 1 119 ? 20.523 -0.186 -16.518 1.00 93.62 119 VAL A O 1
ATOM 924 N N . LEU A 1 120 ? 19.976 -2.068 -15.424 1.00 93.75 120 LEU A N 1
ATOM 925 C CA . LEU A 1 120 ? 19.990 -2.928 -16.611 1.00 93.75 120 LEU A CA 1
ATOM 926 C C . LEU A 1 120 ? 18.950 -2.486 -17.644 1.00 93.75 120 LEU A C 1
ATOM 928 O O . LEU A 1 120 ? 19.289 -2.333 -18.814 1.00 93.75 120 LEU A O 1
ATOM 932 N N . TYR A 1 121 ? 17.707 -2.236 -17.227 1.00 91.12 121 TYR A N 1
ATOM 933 C CA . TYR A 1 121 ? 16.665 -1.750 -18.135 1.00 91.12 121 TYR A CA 1
ATOM 934 C C . TYR A 1 121 ? 17.013 -0.384 -18.730 1.00 91.12 121 TYR A C 1
ATOM 936 O O . TYR A 1 121 ? 16.880 -0.207 -19.938 1.00 91.12 121 TYR A O 1
ATOM 944 N N . ALA A 1 122 ? 17.526 0.549 -17.923 1.00 94.38 122 ALA A N 1
ATOM 945 C CA . ALA A 1 122 ? 17.996 1.841 -18.417 1.00 94.38 122 ALA A CA 1
ATOM 946 C C . ALA A 1 122 ? 19.136 1.682 -19.439 1.00 94.38 122 ALA A C 1
ATOM 948 O O . ALA A 1 122 ? 19.115 2.334 -20.480 1.00 94.38 122 ALA A O 1
ATOM 949 N N . GLY A 1 123 ? 20.087 0.777 -19.184 1.00 97.38 123 GLY A N 1
ATOM 950 C CA . GLY A 1 123 ? 21.185 0.468 -20.102 1.00 97.38 123 GLY A CA 1
ATOM 951 C C . GLY A 1 123 ? 20.711 -0.129 -21.428 1.00 97.38 123 GLY A C 1
ATOM 952 O O . GLY A 1 123 ? 21.148 0.316 -22.486 1.00 97.38 123 GLY A O 1
ATOM 953 N N . VAL A 1 124 ? 19.774 -1.083 -21.395 1.00 96.88 124 VAL A N 1
ATOM 954 C CA . VAL A 1 124 ? 19.188 -1.676 -22.611 1.00 96.88 124 VAL A CA 1
ATOM 955 C C . VAL A 1 124 ? 18.415 -0.629 -23.413 1.00 96.88 124 VAL A C 1
ATOM 957 O O . VAL A 1 124 ? 18.598 -0.533 -24.624 1.00 96.88 124 VAL A O 1
ATOM 960 N N . ILE A 1 125 ? 17.592 0.190 -22.751 1.00 96.75 125 ILE A N 1
ATOM 961 C CA . ILE A 1 125 ? 16.839 1.267 -23.409 1.00 96.75 125 ILE A CA 1
ATOM 962 C C . ILE A 1 125 ? 17.796 2.277 -24.049 1.00 96.75 125 ILE A C 1
ATOM 964 O O . ILE A 1 125 ? 17.598 2.646 -25.207 1.00 96.75 125 ILE A O 1
ATOM 968 N N . ALA A 1 126 ? 18.849 2.691 -23.339 1.00 97.81 126 ALA A N 1
ATOM 969 C CA . ALA A 1 126 ? 19.850 3.614 -23.865 1.00 97.81 126 ALA A CA 1
ATOM 970 C C . ALA A 1 126 ? 20.580 3.027 -25.083 1.00 97.81 126 ALA A C 1
ATOM 972 O O . ALA A 1 126 ? 20.735 3.718 -26.087 1.00 97.81 126 ALA A O 1
ATOM 973 N N . LEU A 1 127 ? 20.964 1.747 -25.027 1.00 98.00 127 LEU A N 1
ATOM 974 C CA . LEU A 1 127 ? 21.618 1.048 -26.134 1.00 98.00 127 LEU A CA 1
ATOM 975 C C . LEU A 1 127 ? 20.722 0.998 -27.377 1.00 98.00 127 LEU A C 1
ATOM 977 O O . LEU A 1 127 ? 21.154 1.387 -28.458 1.00 98.00 127 LEU A O 1
ATOM 981 N N . VAL A 1 128 ? 19.471 0.553 -27.227 1.00 97.62 128 VAL A N 1
ATOM 982 C CA . VAL A 1 128 ? 18.513 0.479 -28.343 1.00 97.62 128 VAL A CA 1
ATOM 983 C C . VAL A 1 128 ? 18.247 1.869 -28.920 1.00 97.62 128 VAL A C 1
ATOM 985 O O . VAL A 1 128 ? 18.264 2.037 -30.136 1.00 97.62 128 VAL A O 1
ATOM 988 N N . SER A 1 129 ? 18.067 2.875 -28.061 1.00 97.06 129 SER A N 1
ATOM 989 C CA . SER A 1 129 ? 17.850 4.260 -28.496 1.00 97.06 129 SER A CA 1
ATOM 990 C C . SER A 1 129 ? 19.050 4.805 -29.275 1.00 97.06 129 SER A C 1
ATOM 992 O O . SER A 1 129 ? 18.867 5.437 -30.312 1.00 97.06 129 SER A O 1
ATOM 994 N N . ALA A 1 130 ? 20.277 4.523 -28.826 1.00 97.44 130 ALA A N 1
ATOM 995 C CA . ALA A 1 130 ? 21.496 4.930 -29.521 1.00 97.44 130 ALA A CA 1
ATOM 996 C C . ALA A 1 130 ? 21.638 4.247 -30.890 1.00 97.44 130 ALA A C 1
ATOM 998 O O . ALA A 1 130 ? 21.963 4.915 -31.869 1.00 97.44 130 ALA A O 1
ATOM 999 N N . LEU A 1 131 ? 21.348 2.943 -30.978 1.00 97.62 131 LEU A N 1
ATOM 1000 C CA . LEU A 1 131 ? 21.355 2.205 -32.245 1.00 97.62 131 LEU A CA 1
ATOM 1001 C C . LEU A 1 131 ? 20.321 2.757 -33.232 1.00 97.62 131 LEU A C 1
ATOM 1003 O O . LEU A 1 131 ? 20.627 2.904 -34.412 1.00 97.62 131 LEU A O 1
ATOM 1007 N N . MET A 1 132 ? 19.119 3.095 -32.755 1.00 96.81 132 MET A N 1
ATOM 1008 C CA . MET A 1 132 ? 18.089 3.724 -33.586 1.00 96.81 132 MET A CA 1
ATOM 1009 C C . MET A 1 132 ? 18.547 5.089 -34.103 1.00 96.81 132 MET A C 1
ATOM 1011 O O . MET A 1 132 ? 18.475 5.330 -35.302 1.00 96.81 132 MET A O 1
ATOM 1015 N N . LEU A 1 133 ? 19.062 5.960 -33.230 1.00 96.94 133 LEU A N 1
ATOM 1016 C CA . LEU A 1 133 ? 19.559 7.281 -33.630 1.00 96.94 133 LEU A CA 1
ATOM 1017 C C . LEU A 1 133 ? 20.706 7.189 -34.642 1.00 96.94 133 LEU A C 1
ATOM 1019 O O . LEU A 1 133 ? 20.721 7.949 -35.602 1.00 96.94 133 LEU A O 1
ATOM 1023 N N . PHE A 1 134 ? 21.631 6.245 -34.452 1.00 96.62 134 PHE A N 1
ATOM 1024 C CA . PHE A 1 134 ? 22.727 6.007 -35.390 1.00 96.62 134 PHE A CA 1
ATOM 1025 C C . PHE A 1 134 ? 22.245 5.442 -36.733 1.00 96.62 134 PHE A C 1
ATOM 1027 O O . PHE A 1 134 ? 22.820 5.764 -37.758 1.00 96.62 134 PHE A O 1
ATOM 1034 N N . GLY A 1 135 ? 21.206 4.602 -36.747 1.00 94.75 135 GLY A N 1
ATOM 1035 C CA . GLY A 1 135 ? 20.659 4.041 -37.987 1.00 94.75 135 GLY A CA 1
ATOM 1036 C C . GLY A 1 135 ? 19.762 4.996 -38.784 1.00 94.75 135 GLY A C 1
ATOM 1037 O O . GL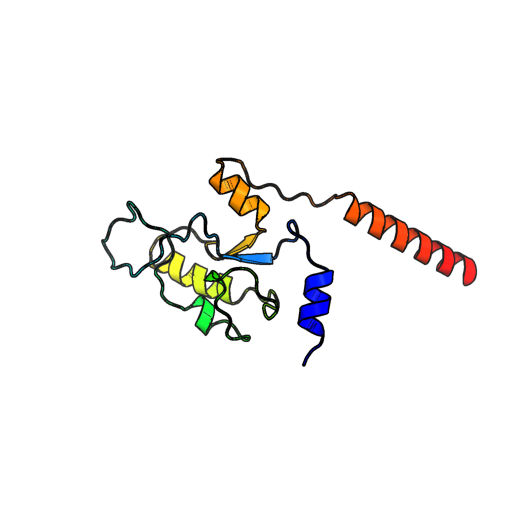Y A 1 135 ? 19.516 4.748 -39.961 1.00 94.75 135 GLY A O 1
ATOM 1038 N N . LEU A 1 136 ? 19.242 6.050 -38.146 1.00 90.56 136 LEU A N 1
ATOM 1039 C CA . L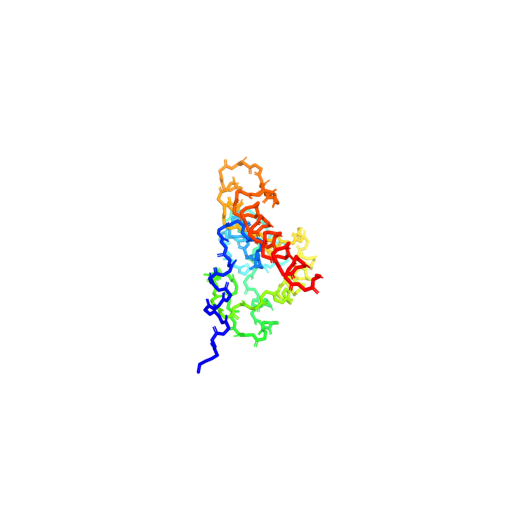EU A 1 136 ? 18.399 7.080 -38.769 1.00 90.56 136 LEU A CA 1
ATOM 1040 C C . LEU A 1 136 ? 19.191 8.291 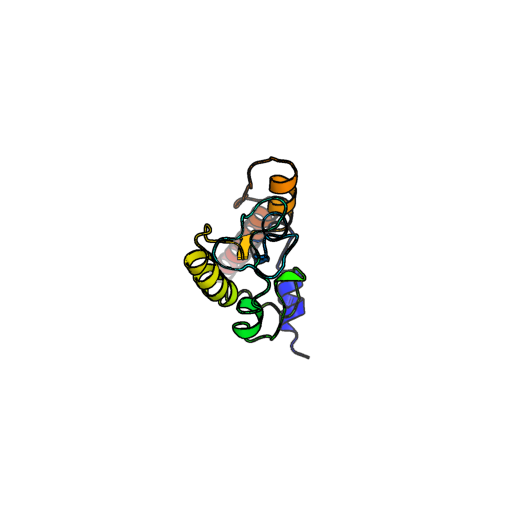-39.296 1.00 90.56 136 LEU A C 1
ATOM 1042 O O . LEU A 1 136 ? 18.621 9.075 -40.056 1.00 90.56 136 LEU A O 1
ATOM 1046 N N . GLY A 1 137 ? 20.446 8.465 -38.869 1.00 74.56 137 GLY A N 1
ATOM 1047 C CA . GLY A 1 137 ? 21.357 9.521 -39.328 1.00 74.56 137 GLY A CA 1
ATOM 1048 C C . GLY A 1 137 ? 22.303 9.030 -40.410 1.00 74.56 137 GLY A C 1
ATOM 1049 O O . GLY A 1 137 ? 22.526 9.804 -41.365 1.00 74.56 137 GLY A O 1
#

Mean predicted aligned error: 4.74 Å

Secondary structure (DSSP, 8-state):
--SHHHHHHHH--TTS-EEEE-HHHH-S-----TT---TTS-S-----HHHHT-TT---GGG---TT-----HHHHHHHHHHHHTT--S-SEEEE-HHHHHHHHTTPPP---SS-HHHHHHHHHHHHHHHHHHHHH-

Solvent-accessible surface area (backbone atoms only — not comparable to full-atom values): 8176 Å² total; per-residue (Å²): 132,82,66,60,40,59,56,52,58,73,74,53,54,70,78,44,72,38,71,35,52,41,60,77,52,27,47,62,58,40,83,74,59,96,89,63,80,69,78,98,47,23,75,33,45,72,76,56,48,36,31,72,51,31,93,74,67,50,58,54,83,81,47,94,53,63,76,64,80,66,78,52,52,32,30,58,46,39,31,55,50,26,53,74,74,74,44,80,61,64,57,35,34,78,36,33,64,59,35,46,53,27,46,71,71,75,39,77,68,77,84,75,83,85,39,72,67,54,52,51,52,52,51,52,52,50,50,53,52,49,52,51,55,63,72,75,105

Radius of gyration: 19.41 Å; Cα contacts (8 Å, |Δi|>4): 153; chains: 1; bounding box: 40×22×63 Å

Nearest PDB structures (foldseek):
  6zj2-assembly3_M  TM=3.678E-01  e=9.411E+00  Salmonella enterica subsp. enterica serovar Typhimurium str. LT2